Protein AF-A0A2P5EC95-F1 (afdb_monomer_lite)

Sequence (152 aa):
MTIKKKNDGSKNENPFPHVPFLPLRSSKPLILGNWLVPCGAVLVSGYELRLAPLFDLVLTPPGENCQEDLVLGAQEGFFVNVDSEFDLENIVAAARIAGRKVNVLHRINPDVDPQAHPEVLKLVGAHCHLGSTIAKVDIFRDAAVLMGNYIC

Organism: Trema orientale (NCBI:txid63057)

InterPro domains:
  IPR029066 PLP-binding barrel [G3DSA:3.20.20.10] (30-121)
  IPR029066 PLP-binding barrel [SSF51419] (67-149)

Secondary structure (DSSP, 8-state):
----PPPP------S-SS--EEEHHHH-GGGS-GGG-S-EEE--SHHHHTTGGG-S-EEE-TTSS-HHHHHHHHHHT-EEEE-SHHHHHHHHHHHHHHTS-EEEEEE--TT--GGG-TTTEEEEEEE----SS---THHHHHHHHHHHHHH-

Structure (mmCIF, N/CA/C/O backbone):
data_AF-A0A2P5EC95-F1
#
_entry.id   AF-A0A2P5EC95-F1
#
loop_
_atom_site.group_PDB
_atom_site.id
_atom_site.type_symbol
_atom_site.label_atom_id
_atom_site.label_alt_id
_atom_site.label_comp_id
_atom_site.label_asym_id
_atom_site.label_entity_id
_atom_site.label_seq_id
_atom_site.pdbx_PDB_ins_code
_atom_site.Cartn_x
_atom_site.Cartn_y
_atom_site.Cartn_z
_atom_site.occupancy
_atom_site.B_iso_or_equiv
_atom_site.auth_seq_id
_atom_site.auth_comp_id
_atom_site.auth_asym_id
_atom_site.auth_atom_id
_atom_site.pdbx_PDB_model_num
ATOM 1 N N . MET A 1 1 ? -32.423 10.311 4.820 1.00 36.78 1 MET A N 1
ATOM 2 C CA . MET A 1 1 ? -31.720 9.187 5.469 1.00 36.78 1 MET A CA 1
ATOM 3 C C . MET A 1 1 ? -32.021 7.943 4.648 1.00 36.78 1 MET A C 1
ATOM 5 O O . MET A 1 1 ? -33.096 7.385 4.795 1.00 36.78 1 MET A O 1
ATOM 9 N N . THR A 1 2 ? -31.142 7.572 3.716 1.00 28.03 2 THR A N 1
ATOM 10 C CA . THR A 1 2 ? -31.335 6.362 2.900 1.00 28.03 2 THR A CA 1
ATOM 11 C C . THR A 1 2 ? -29.989 5.677 2.739 1.00 28.03 2 THR A C 1
ATOM 13 O O . THR A 1 2 ? -29.164 6.072 1.922 1.00 28.03 2 THR A O 1
ATOM 16 N N . ILE A 1 3 ? -29.759 4.675 3.583 1.00 38.19 3 ILE A N 1
ATOM 17 C CA . ILE A 1 3 ? -28.593 3.799 3.530 1.00 38.19 3 ILE A CA 1
ATOM 18 C C . ILE A 1 3 ? -28.851 2.794 2.403 1.00 38.19 3 ILE A C 1
ATOM 20 O O . ILE A 1 3 ? -29.753 1.962 2.505 1.00 38.19 3 ILE A O 1
ATOM 24 N N . LYS A 1 4 ? -28.086 2.877 1.309 1.00 34.09 4 LYS A N 1
ATOM 25 C CA . LYS A 1 4 ? -28.057 1.821 0.287 1.00 34.09 4 LYS A CA 1
ATOM 26 C C . LYS A 1 4 ? -27.379 0.588 0.893 1.00 34.09 4 LYS A C 1
ATOM 28 O O . LYS A 1 4 ? -26.183 0.617 1.173 1.00 34.09 4 LYS A O 1
ATOM 33 N N . LYS A 1 5 ? -28.143 -0.491 1.086 1.00 37.19 5 LYS A N 1
ATOM 34 C CA . LYS A 1 5 ? -27.604 -1.836 1.338 1.00 37.19 5 LYS A CA 1
ATOM 35 C C . LYS A 1 5 ? -26.729 -2.246 0.146 1.00 37.19 5 LYS A C 1
ATOM 37 O O . LYS A 1 5 ? -27.199 -2.202 -0.989 1.00 37.19 5 LYS A O 1
ATOM 42 N N . LYS A 1 6 ? -25.473 -2.631 0.393 1.00 36.72 6 LYS A N 1
ATOM 43 C CA . LYS A 1 6 ? -24.647 -3.340 -0.596 1.00 36.72 6 LYS A CA 1
ATOM 44 C C . LYS A 1 6 ? -25.042 -4.819 -0.566 1.00 36.72 6 LYS A C 1
ATOM 46 O O . LYS A 1 6 ? -25.027 -5.424 0.502 1.00 36.72 6 LYS A O 1
ATOM 51 N N . ASN A 1 7 ? -25.443 -5.326 -1.731 1.00 32.50 7 ASN A N 1
ATOM 52 C CA . ASN A 1 7 ? -25.827 -6.714 -1.971 1.00 32.50 7 ASN A CA 1
ATOM 53 C C . ASN A 1 7 ? -24.687 -7.693 -1.674 1.00 32.50 7 ASN A C 1
ATOM 55 O O . ASN A 1 7 ? -23.513 -7.415 -1.923 1.00 32.50 7 ASN A O 1
ATOM 59 N N . ASP A 1 8 ? -25.108 -8.857 -1.200 1.00 39.03 8 ASP A N 1
ATOM 60 C CA . ASP A 1 8 ? -24.425 -10.136 -1.212 1.00 39.03 8 ASP A CA 1
ATOM 61 C C . ASP A 1 8 ? -24.261 -10.641 -2.655 1.00 39.03 8 ASP A C 1
ATOM 63 O O . ASP A 1 8 ? -25.211 -10.848 -3.403 1.00 39.03 8 ASP A O 1
ATOM 67 N N . GLY A 1 9 ? -23.019 -10.816 -3.087 1.00 32.88 9 GLY A N 1
ATOM 68 C CA . GLY A 1 9 ? -22.733 -11.280 -4.437 1.00 32.88 9 GLY A CA 1
ATOM 69 C C . GLY A 1 9 ? -21.268 -11.620 -4.576 1.00 32.88 9 GLY A C 1
ATOM 70 O O . GLY A 1 9 ? -20.448 -10.758 -4.876 1.00 32.88 9 GLY A O 1
ATOM 71 N N . SER A 1 10 ? -20.939 -12.886 -4.336 1.00 44.47 10 SER A N 1
ATOM 72 C CA . SER A 1 10 ? -19.638 -13.459 -4.645 1.00 44.47 10 SER A CA 1
ATOM 73 C C . SER A 1 10 ? -19.405 -13.420 -6.156 1.00 44.47 10 SER A C 1
ATOM 75 O O . SER A 1 10 ? -19.812 -14.318 -6.894 1.00 44.47 10 SER A O 1
ATOM 77 N N . LYS A 1 11 ? -18.710 -12.389 -6.617 1.00 37.22 11 LYS A N 1
ATOM 78 C CA . LYS A 1 11 ? -17.826 -12.491 -7.769 1.00 37.22 11 LYS A CA 1
ATOM 79 C C . LYS A 1 11 ? -16.517 -11.837 -7.366 1.00 37.22 11 LYS A C 1
ATOM 81 O O . LYS A 1 11 ? -16.506 -10.701 -6.902 1.00 37.22 11 LYS A O 1
ATOM 86 N N . ASN A 1 12 ? -15.429 -12.586 -7.498 1.00 39.59 12 ASN A N 1
ATOM 87 C CA . ASN A 1 12 ? -14.062 -12.107 -7.324 1.00 39.59 12 ASN A CA 1
ATOM 88 C C . ASN A 1 12 ? -13.709 -11.203 -8.527 1.00 39.59 12 ASN A C 1
ATOM 90 O O . ASN A 1 12 ? -12.833 -11.511 -9.327 1.00 39.59 12 ASN A O 1
ATOM 94 N N . GLU A 1 13 ? -14.488 -10.142 -8.741 1.00 42.59 13 GLU A N 1
ATOM 95 C CA . GLU A 1 13 ? -14.196 -9.120 -9.740 1.00 42.59 13 GLU A CA 1
ATOM 96 C C . GLU A 1 13 ? -13.103 -8.245 -9.135 1.00 42.59 13 GLU A C 1
ATOM 98 O O . GLU A 1 13 ? -13.299 -7.685 -8.056 1.00 42.59 13 GLU A O 1
ATOM 103 N N . ASN A 1 14 ? -11.937 -8.174 -9.789 1.00 45.53 14 ASN A N 1
ATOM 104 C CA . ASN A 1 14 ? -10.902 -7.205 -9.438 1.00 45.53 14 ASN A CA 1
ATOM 105 C C . ASN A 1 14 ? -11.579 -5.823 -9.381 1.00 45.53 14 ASN A C 1
ATOM 107 O O . ASN A 1 14 ? -12.031 -5.357 -10.427 1.00 45.53 14 ASN A O 1
ATOM 111 N N . PRO A 1 15 ? -11.687 -5.173 -8.207 1.00 50.41 15 PRO A N 1
ATOM 112 C CA . PRO A 1 15 ? -12.437 -3.928 -8.092 1.00 50.41 15 PRO A CA 1
ATOM 113 C C . PRO A 1 15 ? -11.738 -2.744 -8.779 1.00 50.41 15 PRO A C 1
ATOM 115 O O . PRO A 1 15 ? -12.311 -1.658 -8.831 1.00 50.41 15 PRO A O 1
ATOM 118 N N . PHE A 1 16 ? -10.523 -2.942 -9.312 1.00 57.69 16 PHE A N 1
ATOM 119 C CA . PHE A 1 16 ? -9.653 -1.881 -9.821 1.00 57.69 16 PHE A CA 1
ATOM 120 C C . PHE A 1 16 ? -8.986 -2.200 -11.174 1.00 57.69 16 PHE A C 1
ATOM 122 O O . PHE A 1 16 ? -7.760 -2.095 -11.290 1.00 57.69 16 PHE A O 1
ATOM 129 N N . PRO A 1 17 ? -9.714 -2.579 -12.240 1.00 51.31 17 PRO A N 1
ATOM 130 C CA . PRO A 1 17 ? -9.081 -2.729 -13.535 1.00 51.31 17 PRO A CA 1
ATOM 131 C C . PRO A 1 17 ? -8.862 -1.316 -14.102 1.00 51.31 17 PRO A C 1
ATOM 133 O O . PRO A 1 17 ? -9.799 -0.661 -14.547 1.00 51.31 17 PRO A O 1
ATOM 136 N N . HIS A 1 18 ? -7.607 -0.855 -14.088 1.00 67.44 18 HIS A N 1
ATOM 137 C CA . HIS A 1 18 ? -7.104 0.305 -14.849 1.00 67.44 18 HIS A CA 1
ATOM 138 C C . HIS A 1 18 ? -7.246 1.710 -14.234 1.00 67.44 18 HIS A C 1
ATOM 140 O O . HIS A 1 18 ? -7.239 2.689 -14.978 1.00 67.44 18 HIS A O 1
ATOM 146 N N . VAL A 1 19 ? -7.294 1.852 -12.906 1.00 71.12 19 VAL A N 1
ATOM 147 C CA . VAL A 1 19 ? -7.210 3.185 -12.276 1.00 71.12 19 VAL A CA 1
ATOM 148 C C . VAL A 1 19 ? -5.752 3.680 -12.303 1.00 71.12 19 VAL A C 1
ATOM 150 O O . VAL A 1 19 ? -4.901 3.058 -11.661 1.00 71.12 19 VAL A O 1
ATOM 153 N N . PRO A 1 20 ? -5.416 4.770 -13.021 1.00 76.12 20 PRO A N 1
ATOM 154 C CA . PRO A 1 20 ? -4.088 5.363 -12.928 1.00 76.12 20 PRO A CA 1
ATOM 155 C C . PRO A 1 20 ? -3.910 5.999 -11.548 1.00 76.12 20 PRO A C 1
ATOM 157 O O . PRO A 1 20 ? -4.828 6.631 -11.028 1.00 76.12 20 PRO A O 1
ATOM 160 N N . PHE A 1 21 ? -2.723 5.858 -10.964 1.00 76.81 21 PHE A N 1
ATOM 161 C CA . PHE A 1 21 ? -2.381 6.485 -9.691 1.00 76.81 21 PHE A CA 1
ATOM 162 C C . PHE A 1 21 ? -1.410 7.638 -9.893 1.00 76.81 21 PHE A C 1
ATOM 164 O O . PHE A 1 21 ? -0.364 7.472 -10.522 1.00 76.81 21 PHE A O 1
ATOM 171 N N . LEU A 1 22 ? -1.733 8.795 -9.321 1.00 78.56 22 LEU A N 1
ATOM 172 C CA . LEU A 1 22 ? -0.867 9.964 -9.340 1.00 78.56 22 LEU A CA 1
ATOM 173 C C . LEU A 1 22 ? 0.096 9.948 -8.134 1.00 78.56 22 LEU A C 1
ATOM 175 O O . LEU A 1 22 ? -0.369 9.964 -6.992 1.00 78.56 22 LEU A O 1
ATOM 179 N N . PRO A 1 23 ? 1.426 9.947 -8.340 1.00 80.38 23 PRO A N 1
ATOM 180 C CA . PRO A 1 23 ? 2.392 10.050 -7.248 1.00 80.38 23 PRO A CA 1
ATOM 181 C C . PRO A 1 23 ? 2.551 11.509 -6.791 1.00 80.38 23 PRO A C 1
ATOM 183 O O . PRO A 1 23 ? 3.266 12.296 -7.417 1.00 80.38 23 PRO A O 1
ATOM 186 N N . LEU A 1 24 ? 1.915 11.893 -5.677 1.00 76.62 24 LEU A N 1
ATOM 187 C CA . LEU A 1 24 ? 1.787 13.313 -5.310 1.00 76.62 24 LEU A CA 1
ATOM 188 C C . LEU A 1 24 ? 3.123 14.004 -5.016 1.00 76.62 24 LEU A C 1
ATOM 190 O O . LEU A 1 24 ? 3.293 15.170 -5.395 1.00 76.62 24 LEU A O 1
ATOM 194 N N . ARG A 1 25 ? 4.102 13.261 -4.486 1.00 77.19 25 ARG A N 1
ATOM 195 C CA . ARG A 1 25 ? 5.480 13.733 -4.272 1.00 77.19 25 ARG A CA 1
ATOM 196 C C . ARG A 1 25 ? 6.116 14.314 -5.539 1.00 77.19 25 ARG A C 1
ATOM 198 O O . ARG A 1 25 ? 6.859 15.291 -5.468 1.00 77.19 25 ARG A O 1
ATOM 205 N N . SER A 1 26 ? 5.829 13.728 -6.701 1.00 72.31 26 SER A N 1
ATOM 206 C CA . SER A 1 26 ? 6.364 14.175 -7.994 1.00 72.31 26 SER A CA 1
ATOM 207 C C . SER A 1 26 ? 5.435 15.154 -8.713 1.00 72.31 26 SER A C 1
ATOM 209 O O . SER A 1 26 ? 5.900 15.926 -9.549 1.00 72.31 26 SER A O 1
ATOM 211 N N . SER A 1 27 ? 4.139 15.137 -8.399 1.00 66.19 27 SER A N 1
ATOM 212 C CA . SER A 1 27 ? 3.110 15.819 -9.190 1.00 66.19 27 SER A CA 1
ATOM 213 C C . SER A 1 27 ? 2.664 17.182 -8.650 1.00 66.19 27 SER A C 1
ATOM 215 O O . SER A 1 27 ? 2.009 17.903 -9.392 1.00 66.19 27 SER A O 1
ATOM 217 N N . LYS A 1 28 ? 3.009 17.570 -7.408 1.00 67.81 28 LYS A N 1
ATOM 218 C CA . 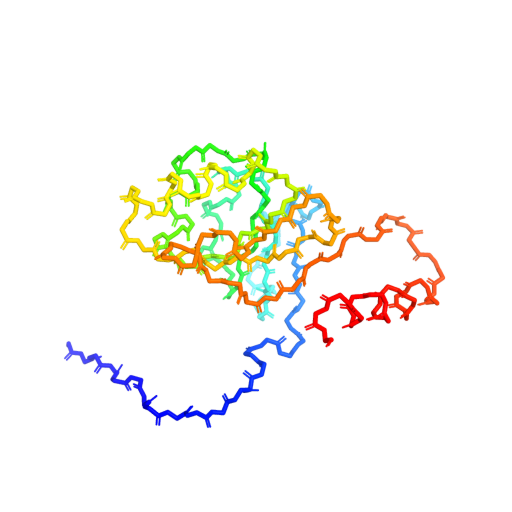LYS A 1 28 ? 2.587 18.848 -6.771 1.00 67.81 28 LYS A CA 1
ATOM 219 C C . LYS A 1 28 ? 1.107 19.196 -7.066 1.00 67.81 28 LYS A C 1
ATOM 221 O O . LYS A 1 28 ? 0.805 20.187 -7.735 1.00 67.81 28 LYS A O 1
ATOM 226 N N . PRO A 1 29 ? 0.171 18.386 -6.553 1.00 61.72 29 PRO A N 1
ATOM 227 C CA . PRO A 1 29 ? -1.232 18.331 -6.981 1.00 61.72 29 PRO A CA 1
ATOM 228 C C . PRO A 1 29 ? -2.037 19.619 -6.793 1.00 61.72 29 PRO A C 1
ATOM 230 O O . PRO A 1 29 ? -3.029 19.796 -7.483 1.00 61.72 29 PRO A O 1
ATOM 233 N N . LEU A 1 30 ? -1.622 20.547 -5.922 1.00 58.97 30 LEU A N 1
ATOM 234 C CA . LEU A 1 30 ? -2.362 21.796 -5.672 1.00 58.97 30 LEU A CA 1
ATOM 235 C C . LEU A 1 30 ? -2.502 22.696 -6.916 1.00 58.97 30 LEU A C 1
ATOM 237 O O . LEU A 1 30 ? -3.341 23.592 -6.926 1.00 58.97 30 LEU A O 1
ATOM 241 N N . ILE A 1 31 ? -1.685 22.473 -7.951 1.00 60.75 31 ILE A N 1
ATOM 242 C CA . ILE A 1 31 ? -1.755 23.190 -9.237 1.00 60.75 31 ILE A CA 1
ATOM 243 C C . ILE A 1 31 ? -2.621 22.436 -10.263 1.00 60.75 31 ILE A C 1
ATOM 245 O O . ILE A 1 31 ? -3.122 23.031 -11.218 1.00 60.75 31 ILE A O 1
ATOM 249 N N . LEU A 1 32 ? -2.839 21.136 -10.068 1.00 56.75 32 LEU A N 1
ATOM 250 C CA . LEU A 1 32 ? -3.686 20.317 -10.924 1.00 56.75 32 LEU A CA 1
ATOM 251 C C . LEU A 1 32 ? -5.128 20.417 -10.408 1.00 56.75 32 LEU A C 1
ATOM 253 O O . LEU A 1 32 ? -5.499 19.755 -9.448 1.00 56.75 32 LEU A O 1
ATOM 257 N N . GLY A 1 33 ? -5.934 21.294 -11.017 1.00 55.19 33 GLY A N 1
ATOM 258 C CA . GLY A 1 33 ? -7.359 21.445 -10.685 1.00 55.19 33 GLY A CA 1
ATOM 259 C C . GLY A 1 33 ? -8.194 20.171 -10.921 1.00 55.19 33 GLY A C 1
ATOM 260 O O . GLY A 1 33 ? -7.656 19.096 -11.161 1.00 55.19 33 GLY A O 1
ATOM 261 N N . ASN A 1 34 ? -9.528 20.307 -10.934 1.00 55.44 34 ASN A N 1
ATOM 262 C CA . ASN A 1 34 ? -10.562 19.253 -11.088 1.00 55.44 34 ASN A CA 1
ATOM 263 C C . ASN A 1 34 ? -10.438 18.286 -12.302 1.00 55.44 34 ASN A C 1
ATOM 265 O O . ASN A 1 34 ? -11.341 17.492 -12.548 1.00 55.44 34 ASN A O 1
ATOM 269 N N . TRP A 1 35 ? -9.358 18.357 -13.076 1.00 55.47 35 TRP A N 1
ATOM 270 C CA . TRP A 1 35 ? -9.087 17.609 -14.305 1.00 55.47 35 TRP A CA 1
ATOM 271 C C . TRP A 1 35 ? -8.583 16.177 -14.084 1.00 55.47 35 TRP A C 1
ATOM 273 O O . TRP A 1 35 ? -8.459 15.431 -15.050 1.00 55.47 35 TRP A O 1
ATOM 283 N N . LEU A 1 36 ? -8.266 15.793 -12.845 1.00 57.97 36 LEU A N 1
ATOM 284 C CA . LEU A 1 36 ? -7.672 14.489 -12.525 1.00 57.97 36 LEU A CA 1
ATOM 285 C C . LEU A 1 36 ? -8.688 13.380 -12.201 1.00 57.97 36 LEU A C 1
ATOM 287 O O . LEU A 1 36 ? -8.284 12.250 -11.957 1.00 57.97 36 LEU A O 1
ATOM 291 N N . VAL A 1 37 ? -9.994 13.651 -12.217 1.00 59.03 37 VAL A N 1
ATOM 292 C CA . VAL A 1 37 ? -11.009 12.629 -11.903 1.00 59.03 37 VAL A CA 1
ATOM 293 C C . VAL A 1 37 ? -11.367 11.848 -13.182 1.00 59.03 37 VAL A C 1
ATOM 295 O O . VAL A 1 37 ? -11.747 12.495 -14.164 1.00 59.03 37 VAL A O 1
ATOM 298 N N . PRO A 1 38 ? -11.260 10.496 -13.218 1.00 63.78 38 PRO A N 1
ATOM 299 C CA . PRO A 1 38 ? -11.086 9.559 -12.098 1.00 63.78 38 PRO A CA 1
ATOM 300 C C . PRO A 1 38 ? -9.673 8.935 -12.037 1.00 63.78 38 PRO A C 1
ATOM 302 O O . PRO A 1 38 ? -9.330 8.062 -12.839 1.00 63.78 38 PRO A O 1
ATOM 305 N N . CYS A 1 39 ? -8.851 9.347 -11.067 1.00 71.69 39 CYS A N 1
ATOM 306 C CA . CYS A 1 39 ? -7.557 8.727 -10.769 1.00 71.69 39 CYS A CA 1
ATOM 307 C C . CYS A 1 39 ? -7.411 8.435 -9.269 1.00 71.69 39 CYS A C 1
ATOM 309 O O . CYS A 1 39 ? -8.009 9.097 -8.418 1.00 71.69 39 CYS A O 1
ATOM 311 N N . GLY A 1 40 ? -6.590 7.440 -8.940 1.00 79.12 40 GLY A N 1
ATOM 312 C CA . GLY A 1 40 ? -6.106 7.232 -7.581 1.00 79.12 40 GLY A CA 1
ATOM 313 C C . GLY A 1 40 ? -4.910 8.136 -7.275 1.00 79.12 40 GLY A C 1
ATOM 314 O O . GLY A 1 40 ? -4.356 8.783 -8.167 1.00 79.12 40 GLY A O 1
ATOM 315 N N . ALA A 1 41 ? -4.461 8.145 -6.025 1.00 81.81 41 ALA A N 1
ATOM 316 C CA . ALA A 1 41 ? -3.234 8.808 -5.604 1.00 81.81 41 ALA A CA 1
ATOM 317 C C . ALA A 1 41 ? -2.373 7.911 -4.716 1.00 81.81 41 ALA A C 1
ATOM 319 O O . ALA A 1 41 ? -2.873 7.100 -3.936 1.00 81.81 41 ALA A O 1
ATOM 320 N N . VAL A 1 42 ? -1.060 8.094 -4.832 1.00 82.12 42 VAL A N 1
ATOM 321 C CA . VAL A 1 42 ? -0.093 7.593 -3.854 1.00 82.12 42 VAL A CA 1
ATOM 322 C C . VAL A 1 42 ? 0.323 8.773 -2.985 1.00 82.12 42 VAL A C 1
ATOM 324 O O . VAL A 1 42 ? 0.890 9.741 -3.499 1.00 82.12 42 VAL A O 1
ATOM 32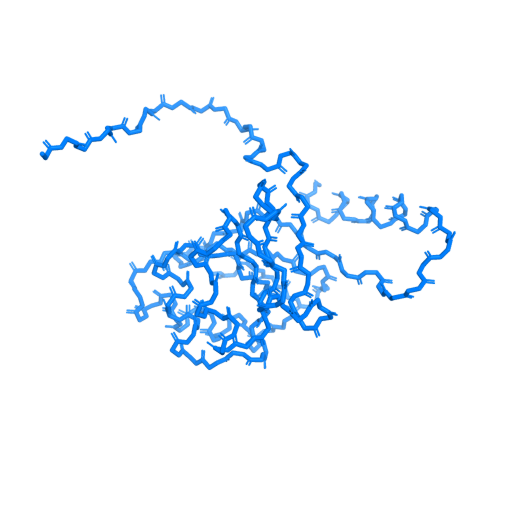7 N N . LEU A 1 43 ? 0.006 8.686 -1.694 1.00 80.62 43 LEU A N 1
ATOM 328 C CA . LEU A 1 43 ? 0.273 9.706 -0.681 1.00 80.62 43 LEU A CA 1
ATOM 329 C C . LEU A 1 43 ? 1.435 9.230 0.179 1.00 80.62 43 LEU A C 1
ATOM 331 O O . LEU A 1 43 ? 1.394 8.109 0.667 1.00 80.62 43 LEU A O 1
ATOM 335 N N . VAL A 1 44 ? 2.455 10.058 0.372 1.00 73.81 44 VAL A N 1
ATOM 336 C CA . VAL A 1 44 ? 3.672 9.691 1.113 1.00 73.81 44 VAL A CA 1
ATOM 337 C C . VAL A 1 44 ? 3.827 10.433 2.439 1.00 73.81 44 VAL A C 1
ATOM 339 O O . VAL A 1 44 ? 4.765 10.166 3.169 1.00 73.81 44 VAL A O 1
ATOM 342 N N . SER A 1 45 ? 2.936 11.370 2.771 1.00 73.25 45 SER A N 1
ATOM 343 C CA . SER A 1 45 ? 3.007 12.107 4.040 1.00 73.25 45 SER A CA 1
ATOM 344 C C . SER A 1 45 ? 1.629 12.483 4.579 1.00 73.25 45 SER A C 1
ATOM 346 O O . SER A 1 45 ? 0.674 12.639 3.812 1.00 73.25 45 SER A O 1
ATOM 348 N N . GLY A 1 46 ? 1.552 12.765 5.883 1.00 71.19 46 GLY A N 1
ATOM 349 C CA . GLY A 1 46 ? 0.352 13.290 6.546 1.00 71.19 46 GLY A CA 1
ATOM 350 C C . GLY A 1 46 ? -0.223 14.569 5.926 1.00 71.19 46 GLY A C 1
ATOM 351 O O . GLY A 1 46 ? -1.431 14.806 5.964 1.00 71.19 46 GLY A O 1
ATOM 352 N N . TYR A 1 47 ? 0.608 15.403 5.290 1.00 74.44 47 TYR A N 1
ATOM 353 C CA . TYR A 1 47 ? 0.109 16.558 4.537 1.00 74.44 47 TYR A CA 1
ATOM 354 C C . TYR A 1 47 ? -0.657 16.127 3.278 1.00 74.44 47 TYR A C 1
ATOM 356 O O . TYR A 1 47 ? -1.735 16.652 3.000 1.00 74.44 47 TYR A O 1
ATOM 364 N N . GLU A 1 48 ? -0.127 15.151 2.539 1.00 79.25 48 GLU A N 1
ATOM 365 C CA . GLU A 1 48 ? -0.756 14.611 1.332 1.00 79.25 48 GLU A CA 1
ATOM 366 C C . GLU A 1 48 ? -2.027 13.816 1.653 1.00 79.25 48 GLU A C 1
ATOM 368 O O . GLU A 1 48 ? -2.985 13.886 0.888 1.00 79.25 48 GLU A O 1
ATOM 373 N N . LEU A 1 49 ? -2.097 13.158 2.817 1.00 77.06 49 LEU A N 1
ATOM 374 C CA . LEU A 1 49 ? -3.307 12.494 3.329 1.00 77.06 49 LEU A CA 1
ATOM 375 C C . LEU A 1 49 ? -4.524 13.421 3.406 1.00 77.06 49 LEU A C 1
ATOM 377 O O . LEU A 1 49 ? -5.647 12.986 3.164 1.00 77.06 49 LEU A O 1
ATOM 381 N N . ARG A 1 50 ? -4.326 14.723 3.635 1.00 76.25 50 ARG A N 1
ATOM 382 C CA . ARG A 1 50 ? -5.420 15.712 3.617 1.00 76.25 50 ARG A CA 1
ATOM 383 C C . ARG A 1 50 ? -6.031 15.911 2.230 1.00 76.25 50 ARG A C 1
ATOM 385 O O . ARG A 1 50 ? -7.135 16.438 2.130 1.00 76.25 50 ARG A O 1
ATOM 392 N N . LEU A 1 51 ? -5.329 15.498 1.175 1.00 78.06 51 LEU A N 1
ATOM 393 C CA . LEU A 1 51 ? -5.805 15.519 -0.207 1.00 78.06 51 LEU A CA 1
ATOM 394 C C . LEU A 1 51 ? -6.548 14.234 -0.589 1.00 78.06 51 LEU A C 1
ATOM 396 O O . LEU A 1 51 ? -7.145 14.201 -1.660 1.00 78.06 51 LEU A O 1
ATOM 400 N N . ALA A 1 52 ? -6.563 13.206 0.271 1.00 78.38 52 ALA A N 1
ATOM 401 C CA . ALA A 1 52 ? -7.274 11.949 0.033 1.00 78.38 52 ALA A CA 1
ATOM 402 C C . ALA A 1 52 ? -8.734 12.124 -0.437 1.00 78.38 52 ALA A C 1
ATOM 404 O O . ALA A 1 52 ? -9.122 11.408 -1.357 1.00 78.38 52 ALA A O 1
ATOM 405 N N . PRO A 1 53 ? -9.531 13.093 0.075 1.00 79.31 53 PRO A N 1
ATOM 406 C CA . PRO A 1 53 ? -10.905 13.301 -0.393 1.00 79.31 53 PRO A CA 1
ATOM 407 C C . PRO A 1 53 ? -11.041 13.702 -1.871 1.00 79.31 53 PRO A C 1
ATOM 409 O O . PRO A 1 53 ? -12.157 13.743 -2.382 1.00 79.31 53 PRO A O 1
ATOM 412 N N . LEU A 1 54 ? -9.940 14.044 -2.548 1.00 75.06 54 LEU A N 1
ATOM 413 C CA . LEU A 1 54 ? -9.920 14.401 -3.968 1.00 75.06 54 LEU A CA 1
ATOM 414 C C . LEU A 1 54 ? -9.749 13.189 -4.898 1.00 75.06 54 LEU A C 1
ATOM 416 O O . LEU A 1 54 ? -9.837 13.359 -6.112 1.00 75.06 54 LEU A O 1
ATOM 420 N N . PHE A 1 55 ? -9.485 11.995 -4.355 1.00 76.31 55 PHE A N 1
ATOM 421 C CA . PHE A 1 55 ? -9.147 10.799 -5.128 1.00 76.31 55 PHE A CA 1
ATOM 422 C C . PHE A 1 55 ? -10.089 9.637 -4.821 1.00 76.31 55 PHE A C 1
ATOM 424 O O . PHE A 1 55 ? -10.536 9.457 -3.690 1.00 76.31 55 PHE A O 1
ATOM 431 N N . ASP A 1 56 ? -10.333 8.801 -5.830 1.00 71.44 56 ASP A N 1
ATOM 432 C CA . ASP A 1 56 ? -11.197 7.621 -5.692 1.00 71.44 56 ASP A CA 1
ATOM 433 C C . ASP A 1 56 ? -10.500 6.466 -4.952 1.00 71.44 56 ASP A C 1
ATOM 435 O O . ASP A 1 56 ? -11.153 5.582 -4.394 1.00 71.44 56 ASP A O 1
ATOM 439 N N . LEU A 1 57 ? -9.162 6.450 -4.968 1.00 74.75 57 LEU A N 1
ATOM 440 C CA . LEU A 1 57 ? -8.344 5.377 -4.415 1.00 74.75 57 LEU A CA 1
ATOM 441 C C . LEU A 1 57 ? -7.021 5.919 -3.878 1.00 74.75 57 LEU A C 1
ATOM 443 O O . LEU A 1 57 ? -6.320 6.647 -4.576 1.00 74.75 57 LEU A O 1
ATOM 447 N N . VAL A 1 58 ? -6.665 5.543 -2.652 1.00 80.75 58 VAL A N 1
ATOM 448 C CA . VAL A 1 58 ? -5.487 6.065 -1.951 1.00 80.75 58 VAL A CA 1
ATOM 449 C C . VAL A 1 58 ? -4.578 4.923 -1.517 1.00 80.75 58 VAL A C 1
ATOM 451 O O . VAL A 1 58 ? -5.018 4.024 -0.795 1.00 80.75 58 VAL A O 1
ATOM 454 N N . LEU A 1 59 ? -3.315 4.988 -1.951 1.00 81.69 59 LEU A N 1
ATOM 455 C CA . LEU A 1 59 ? -2.225 4.150 -1.451 1.00 81.69 59 LEU A CA 1
ATOM 456 C C . LEU A 1 59 ? -1.313 4.967 -0.535 1.00 81.69 59 LEU A C 1
ATOM 458 O O . LEU A 1 59 ? -0.985 6.110 -0.855 1.00 81.69 59 LEU A O 1
ATOM 462 N N . THR A 1 60 ? -0.845 4.360 0.551 1.00 80.38 60 THR A N 1
ATOM 463 C CA . THR A 1 60 ? 0.085 4.981 1.505 1.00 80.38 60 THR A CA 1
ATOM 464 C C . THR A 1 60 ? 1.250 4.031 1.841 1.00 80.38 60 THR A C 1
ATOM 466 O O . THR A 1 60 ? 1.012 2.844 2.085 1.00 80.38 60 THR A O 1
ATOM 469 N N . PRO A 1 61 ? 2.519 4.493 1.817 1.00 74.62 61 PRO A N 1
ATOM 470 C CA . PRO A 1 61 ? 3.662 3.737 2.303 1.00 74.62 61 PRO A CA 1
ATOM 471 C C . PRO A 1 61 ? 3.845 3.933 3.826 1.00 74.62 61 PRO A C 1
ATOM 473 O O . PRO A 1 61 ? 3.882 5.064 4.306 1.00 74.62 61 PRO A O 1
ATOM 476 N N . PRO A 1 62 ? 4.010 2.860 4.605 1.00 67.62 62 PRO A N 1
ATOM 477 C CA . PRO A 1 62 ? 4.024 2.913 6.074 1.00 67.62 62 PRO A CA 1
ATOM 478 C C . PRO A 1 62 ? 5.266 3.552 6.726 1.00 67.62 62 PRO A C 1
ATOM 480 O O . PRO A 1 62 ? 5.171 3.981 7.868 1.00 67.62 62 PRO A O 1
ATOM 483 N N . GLY A 1 63 ? 6.390 3.722 6.025 1.00 69.38 63 GLY A N 1
ATOM 484 C CA . GLY A 1 63 ? 7.622 4.269 6.621 1.00 69.38 63 GLY A CA 1
ATOM 485 C C . GLY A 1 63 ? 7.720 5.802 6.718 1.00 69.38 63 GLY A C 1
ATOM 486 O O . GLY A 1 63 ? 8.595 6.312 7.415 1.00 69.38 63 GLY A O 1
ATOM 487 N N . GLU A 1 64 ? 6.859 6.550 6.020 1.00 69.69 64 GLU A N 1
ATOM 488 C CA . GLU A 1 64 ? 6.880 8.029 6.013 1.00 69.69 64 GLU A CA 1
ATOM 489 C C . GLU A 1 64 ? 5.699 8.654 6.792 1.00 69.69 64 GLU A C 1
ATOM 491 O O . GLU A 1 64 ? 5.617 9.876 6.928 1.00 69.69 64 GLU A O 1
ATOM 496 N N . ASN A 1 65 ? 4.798 7.828 7.333 1.00 76.50 65 ASN A N 1
ATOM 497 C CA . ASN A 1 65 ? 3.573 8.261 8.003 1.00 76.50 65 ASN A CA 1
ATOM 498 C C . ASN A 1 65 ? 3.656 8.057 9.518 1.00 76.50 65 ASN A C 1
ATOM 500 O O . ASN A 1 65 ? 4.239 7.084 9.994 1.00 76.50 65 ASN A O 1
ATOM 504 N N . CYS A 1 66 ? 3.052 8.965 10.287 1.00 84.62 66 CYS A N 1
ATOM 505 C CA . CYS A 1 66 ? 2.941 8.784 11.733 1.00 84.62 66 CYS A CA 1
ATOM 506 C C . CYS A 1 66 ? 1.808 7.807 12.093 1.00 84.62 66 CYS A C 1
ATOM 508 O O . CYS A 1 66 ? 0.998 7.408 11.252 1.00 84.62 66 CYS A O 1
ATOM 510 N N . GLN A 1 67 ? 1.726 7.420 13.368 1.00 88.69 67 GLN A N 1
ATOM 511 C CA . GLN A 1 67 ? 0.712 6.469 13.829 1.00 88.69 67 GLN A CA 1
ATOM 512 C C . GLN A 1 67 ? -0.713 6.986 13.585 1.00 88.69 67 GLN A C 1
ATOM 514 O O . GLN A 1 67 ? -1.603 6.223 13.218 1.00 88.69 67 GLN A O 1
ATOM 519 N N . GLU A 1 68 ? -0.929 8.288 13.754 1.00 87.94 68 GLU A N 1
ATOM 520 C CA . GLU A 1 68 ? -2.207 8.955 13.517 1.00 87.94 68 GLU A CA 1
ATOM 521 C C . GLU A 1 68 ? -2.641 8.862 12.049 1.00 87.94 68 GLU A C 1
ATOM 523 O O . GLU A 1 68 ? -3.813 8.611 11.768 1.00 87.94 68 GLU A O 1
ATOM 528 N N . ASP A 1 69 ? -1.695 9.004 11.120 1.00 86.69 69 ASP A N 1
ATOM 529 C CA . ASP A 1 69 ? -1.930 8.886 9.681 1.00 86.69 69 ASP A CA 1
ATOM 530 C C . ASP A 1 69 ? -2.341 7.454 9.299 1.00 86.69 69 ASP A C 1
ATOM 532 O O . ASP A 1 69 ? -3.288 7.254 8.533 1.00 86.69 69 ASP A O 1
ATOM 536 N N . LEU A 1 70 ? -1.682 6.444 9.879 1.00 88.38 70 LEU A N 1
ATOM 537 C CA . LEU A 1 70 ? -2.039 5.035 9.681 1.00 88.38 70 LEU A CA 1
ATOM 538 C C . LEU A 1 70 ? -3.414 4.701 10.274 1.00 88.38 70 LEU A C 1
ATOM 540 O O . LEU A 1 70 ? -4.190 3.966 9.660 1.00 88.38 70 LEU A O 1
ATOM 544 N N . VAL A 1 71 ? -3.747 5.258 11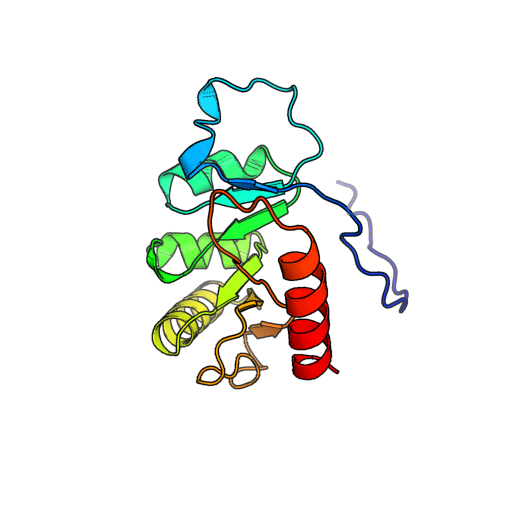.442 1.00 90.56 71 VAL A N 1
ATOM 545 C CA . VAL A 1 71 ? -5.070 5.097 12.067 1.00 90.56 71 VAL A CA 1
ATOM 546 C C . VAL A 1 71 ? -6.157 5.721 11.198 1.00 90.56 71 VAL A C 1
ATOM 548 O O . VAL A 1 71 ? -7.182 5.082 10.960 1.00 90.56 71 VAL A O 1
ATOM 551 N N . LEU A 1 72 ? -5.932 6.932 10.682 1.00 86.81 72 LEU A N 1
ATOM 552 C CA . LEU A 1 72 ? -6.852 7.579 9.749 1.00 86.81 72 LEU A CA 1
ATOM 553 C C . LEU A 1 72 ? -7.028 6.735 8.482 1.00 86.81 72 LEU A C 1
ATOM 555 O O . LEU A 1 72 ? -8.154 6.476 8.063 1.00 86.81 72 LEU A O 1
ATOM 559 N N . GLY A 1 73 ? -5.930 6.236 7.910 1.00 84.56 73 GLY A N 1
ATOM 560 C CA . GLY A 1 73 ? -5.984 5.352 6.749 1.00 84.56 73 GLY A CA 1
ATOM 561 C C . GLY A 1 73 ? -6.787 4.076 7.007 1.00 84.56 73 GLY A C 1
ATOM 562 O O . GLY A 1 73 ? -7.602 3.682 6.171 1.00 84.56 73 GLY A O 1
ATOM 563 N N . ALA A 1 74 ? -6.638 3.470 8.187 1.00 89.06 74 ALA A N 1
ATOM 564 C CA . ALA A 1 74 ? -7.430 2.318 8.614 1.00 89.06 74 ALA A CA 1
ATOM 565 C C . ALA A 1 74 ? -8.927 2.651 8.764 1.00 89.06 74 ALA A C 1
ATOM 567 O O . ALA A 1 74 ? -9.792 1.839 8.423 1.00 89.06 74 ALA A O 1
ATOM 568 N N . GLN A 1 75 ? -9.250 3.844 9.269 1.00 89.50 75 GLN A N 1
ATOM 569 C CA . GLN A 1 75 ? -10.625 4.316 9.434 1.00 89.50 75 GLN A CA 1
ATOM 570 C C . GLN A 1 75 ? -11.310 4.563 8.087 1.00 89.50 75 GLN A C 1
ATOM 572 O O . GLN A 1 75 ? -12.433 4.094 7.887 1.00 89.50 75 GLN A O 1
ATOM 577 N N . GLU A 1 76 ? -10.619 5.218 7.158 1.00 86.12 76 GLU A N 1
ATOM 578 C CA . GLU A 1 76 ? -11.131 5.557 5.825 1.00 86.12 76 GLU A CA 1
ATOM 579 C C . GLU A 1 76 ? -11.045 4.385 4.826 1.00 86.12 76 GLU A C 1
ATOM 581 O O . GLU A 1 76 ? -11.700 4.396 3.785 1.00 86.12 76 GLU A O 1
ATOM 586 N N . GLY A 1 77 ? -10.298 3.327 5.160 1.00 86.06 77 GLY A N 1
ATOM 587 C CA . GLY A 1 77 ? -10.180 2.116 4.344 1.00 86.06 77 GLY A CA 1
ATOM 588 C C . GLY A 1 77 ? -9.161 2.221 3.209 1.00 86.06 77 GLY A C 1
ATOM 589 O O . GLY A 1 77 ? -9.307 1.530 2.196 1.00 86.06 77 GLY A O 1
ATOM 590 N N . PHE A 1 78 ? -8.139 3.063 3.373 1.00 88.50 78 PHE A N 1
ATOM 591 C CA . PHE A 1 78 ? -7.034 3.194 2.424 1.00 88.50 78 PHE A CA 1
ATOM 592 C C . PHE A 1 78 ? -6.222 1.903 2.322 1.00 88.50 78 PHE A C 1
ATOM 594 O O . PHE A 1 78 ? -6.267 1.028 3.190 1.00 88.50 78 PHE A O 1
ATOM 601 N N . PHE A 1 79 ? -5.477 1.795 1.229 1.00 89.06 79 PHE A N 1
ATOM 602 C CA . PHE A 1 79 ? -4.593 0.673 0.966 1.00 89.06 79 PHE A CA 1
ATOM 603 C C . PHE A 1 79 ? -3.201 1.044 1.460 1.00 89.06 79 PHE A C 1
ATOM 605 O O . PHE A 1 79 ? -2.630 2.049 1.036 1.00 89.06 79 PHE A O 1
ATOM 612 N N . VAL A 1 80 ? -2.654 0.240 2.360 1.00 88.50 80 VAL A N 1
ATOM 613 C CA . VAL A 1 80 ? -1.334 0.485 2.943 1.00 88.50 80 VAL A CA 1
ATOM 614 C C . VAL A 1 80 ? -0.365 -0.546 2.387 1.00 88.50 80 VAL A C 1
ATOM 616 O O . VAL A 1 80 ? -0.652 -1.742 2.415 1.00 88.50 80 VAL A O 1
ATOM 619 N N . ASN A 1 81 ? 0.761 -0.097 1.839 1.00 87.50 81 ASN A N 1
ATOM 620 C CA . ASN A 1 81 ? 1.819 -1.024 1.437 1.00 87.50 81 ASN A CA 1
ATOM 621 C C . ASN A 1 81 ? 2.460 -1.644 2.684 1.00 87.50 81 ASN A C 1
ATOM 623 O O . ASN A 1 81 ? 2.416 -1.041 3.746 1.00 87.50 81 ASN A O 1
ATOM 627 N N . VAL A 1 82 ? 3.055 -2.826 2.575 1.00 87.00 82 VAL A N 1
ATOM 628 C CA . VAL A 1 82 ? 3.870 -3.420 3.642 1.00 87.00 82 VAL A CA 1
ATOM 629 C C . VAL A 1 82 ? 5.195 -3.835 3.026 1.00 87.00 82 VAL A C 1
ATOM 631 O O . VAL A 1 82 ? 5.204 -4.671 2.120 1.00 87.00 82 VAL A O 1
ATOM 634 N N . ASP A 1 83 ? 6.289 -3.245 3.511 1.00 83.44 83 ASP A N 1
ATOM 635 C CA . ASP A 1 83 ? 7.626 -3.435 2.941 1.00 83.44 83 ASP A CA 1
ATOM 636 C C . ASP A 1 83 ? 8.600 -4.078 3.949 1.00 83.44 83 ASP A C 1
ATOM 638 O O . ASP A 1 83 ? 9.579 -4.703 3.538 1.00 83.44 83 ASP A O 1
ATOM 642 N N . SER A 1 84 ? 8.336 -3.948 5.255 1.00 85.62 84 SER A N 1
ATOM 643 C CA . SER A 1 84 ? 9.158 -4.464 6.361 1.00 85.62 84 SER A CA 1
ATOM 644 C C . SER A 1 84 ? 8.310 -5.006 7.526 1.00 85.62 84 SER A C 1
ATOM 646 O O . SER A 1 84 ? 7.127 -4.687 7.647 1.00 85.62 84 SER A O 1
ATOM 648 N 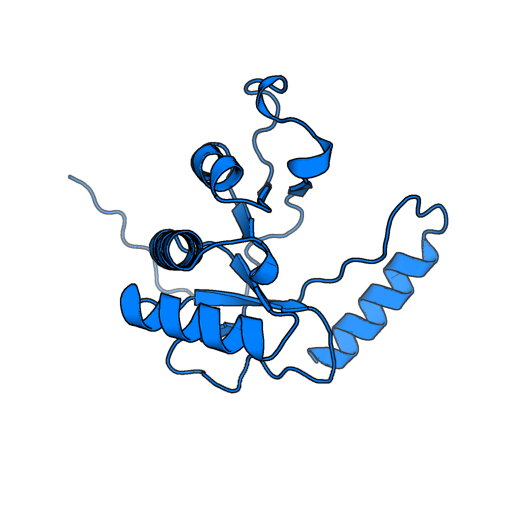N . GLU A 1 85 ? 8.912 -5.793 8.426 1.00 84.31 85 GLU A N 1
ATOM 649 C CA . GLU A 1 85 ? 8.261 -6.209 9.685 1.00 84.31 85 GLU A CA 1
ATOM 650 C C . GLU A 1 85 ? 7.902 -5.007 10.571 1.00 84.31 85 GLU A C 1
ATOM 652 O O . GLU A 1 85 ? 6.835 -4.970 11.176 1.00 84.31 85 GLU A O 1
ATOM 657 N N . PHE A 1 86 ? 8.751 -3.978 10.586 1.00 86.19 86 PHE A N 1
ATOM 658 C CA . PHE A 1 86 ? 8.488 -2.736 11.313 1.00 86.19 86 PHE A CA 1
ATOM 659 C C . PHE A 1 86 ? 7.210 -2.043 10.817 1.00 86.19 86 PHE A C 1
ATOM 661 O O . PHE A 1 86 ? 6.386 -1.579 11.608 1.00 86.19 86 PHE A O 1
ATOM 668 N N . ASP A 1 87 ? 7.008 -2.008 9.500 1.00 88.00 87 ASP A N 1
ATOM 669 C CA . ASP A 1 87 ? 5.778 -1.484 8.911 1.00 88.00 87 ASP A CA 1
ATOM 670 C C . ASP A 1 87 ? 4.557 -2.301 9.337 1.00 88.00 87 ASP A C 1
ATOM 672 O O . ASP A 1 87 ? 3.520 -1.739 9.695 1.00 88.00 87 ASP A O 1
ATOM 676 N N . LEU A 1 88 ? 4.692 -3.630 9.320 1.00 88.94 88 LEU A N 1
ATOM 677 C CA . LEU A 1 88 ? 3.640 -4.558 9.716 1.00 88.94 88 LEU A CA 1
ATOM 678 C C . LEU A 1 88 ? 3.199 -4.305 11.165 1.00 88.94 88 LEU A C 1
ATOM 680 O O . LEU A 1 88 ? 2.000 -4.194 11.427 1.00 88.94 88 LEU A O 1
ATOM 684 N N . GLU A 1 89 ? 4.149 -4.143 12.088 1.00 90.00 89 GLU A N 1
ATOM 685 C CA . GLU A 1 89 ? 3.879 -3.827 13.494 1.00 90.00 89 GLU A CA 1
ATOM 686 C C . GLU A 1 89 ? 3.113 -2.504 13.656 1.00 90.00 89 GLU A C 1
ATOM 688 O O . GLU A 1 89 ? 2.095 -2.457 14.357 1.00 90.00 89 GLU A O 1
ATOM 693 N N . ASN A 1 90 ? 3.545 -1.443 12.966 1.00 91.38 90 ASN A N 1
ATOM 694 C CA . ASN A 1 90 ? 2.892 -0.131 13.026 1.00 91.38 90 ASN A CA 1
ATOM 695 C C . ASN A 1 90 ? 1.460 -0.177 12.476 1.00 91.38 90 ASN A C 1
ATOM 697 O O . ASN A 1 90 ? 0.530 0.363 13.088 1.00 91.38 90 ASN A O 1
ATOM 701 N N . ILE A 1 91 ? 1.257 -0.876 11.356 1.00 91.69 91 ILE A N 1
ATOM 702 C CA . ILE A 1 91 ? -0.062 -1.059 10.742 1.00 91.69 91 ILE A CA 1
ATOM 703 C C . ILE A 1 91 ? -0.979 -1.870 11.660 1.00 91.69 91 ILE A C 1
ATOM 705 O O . ILE A 1 91 ? -2.140 -1.503 11.843 1.00 91.69 91 ILE A O 1
ATOM 709 N N . VAL A 1 92 ? -0.478 -2.940 12.282 1.00 93.50 92 VAL A N 1
ATOM 710 C CA . VAL A 1 92 ? -1.237 -3.740 13.256 1.00 93.50 92 VAL A CA 1
ATOM 711 C C . VAL A 1 92 ? -1.643 -2.891 14.460 1.00 93.50 92 VAL A C 1
ATOM 713 O O . VAL A 1 92 ? -2.797 -2.947 14.896 1.00 93.50 92 VAL A O 1
ATOM 716 N N . ALA A 1 93 ? -0.733 -2.073 14.989 1.00 93.56 93 ALA A N 1
ATOM 717 C CA . ALA A 1 93 ? -1.047 -1.147 16.070 1.00 93.56 93 ALA A CA 1
ATOM 718 C C . ALA A 1 93 ? -2.135 -0.143 15.648 1.00 93.56 93 ALA A C 1
ATOM 720 O O . ALA A 1 93 ? -3.095 0.074 16.391 1.00 93.56 93 ALA A O 1
ATOM 721 N N . ALA A 1 94 ? -2.049 0.406 14.434 1.00 93.06 94 ALA A N 1
ATOM 722 C CA . ALA A 1 94 ? -3.039 1.338 13.904 1.00 93.06 94 ALA A CA 1
ATOM 723 C C . ALA A 1 94 ? -4.409 0.673 13.702 1.00 93.06 94 ALA A C 1
ATOM 725 O O . ALA A 1 94 ? -5.432 1.233 14.094 1.00 93.06 94 ALA A O 1
ATOM 726 N N . ALA A 1 95 ? -4.435 -0.554 13.176 1.00 94.56 95 ALA A N 1
ATOM 727 C CA . ALA A 1 95 ? -5.642 -1.359 13.003 1.00 94.56 95 ALA A CA 1
ATOM 728 C C . ALA A 1 95 ? -6.356 -1.613 14.338 1.00 94.56 95 ALA A C 1
ATOM 730 O O . ALA A 1 95 ? -7.578 -1.476 14.437 1.00 94.56 95 ALA A O 1
ATOM 731 N N . ARG A 1 96 ? -5.587 -1.935 15.389 1.00 95.31 96 ARG A N 1
ATOM 732 C CA . ARG A 1 96 ? -6.107 -2.145 16.748 1.00 95.31 96 ARG A CA 1
ATOM 733 C C . ARG A 1 96 ? -6.687 -0.865 17.340 1.00 95.31 96 ARG A C 1
ATOM 735 O O . ARG A 1 96 ? -7.778 -0.914 17.898 1.00 95.31 96 ARG A O 1
ATOM 742 N N . ILE A 1 97 ? -6.003 0.268 17.177 1.00 95.38 97 ILE A N 1
ATOM 743 C CA . ILE A 1 97 ? -6.500 1.581 17.622 1.00 95.38 97 ILE A CA 1
ATOM 744 C C . ILE A 1 97 ? -7.786 1.956 16.871 1.00 95.38 97 ILE A C 1
ATOM 746 O O . ILE A 1 97 ? -8.752 2.410 17.481 1.00 95.38 97 ILE A O 1
ATOM 750 N N . ALA A 1 98 ? -7.824 1.739 15.555 1.00 93.94 98 ALA A N 1
ATOM 751 C CA . ALA A 1 98 ? -8.982 2.041 14.718 1.00 93.94 98 ALA A CA 1
ATOM 752 C C . ALA A 1 98 ? -10.155 1.064 14.918 1.00 93.94 98 ALA A C 1
ATOM 754 O O . ALA A 1 98 ? -11.283 1.377 14.534 1.00 93.94 98 ALA A O 1
ATOM 755 N N . GLY A 1 99 ? -9.898 -0.130 15.464 1.00 94.25 99 GLY A N 1
ATOM 756 C CA . GLY A 1 99 ? -10.879 -1.211 15.563 1.00 94.25 99 GLY A CA 1
ATOM 757 C C . GLY A 1 99 ? -11.365 -1.711 14.197 1.00 94.25 99 GLY A C 1
ATOM 758 O O . GLY A 1 99 ? -12.499 -2.179 14.079 1.00 94.25 99 GLY A O 1
ATOM 759 N N . ARG A 1 100 ? -10.545 -1.575 13.145 1.00 93.00 100 ARG A N 1
ATOM 760 C CA . ARG A 1 100 ? -10.881 -1.951 11.762 1.00 93.00 100 ARG A CA 1
ATOM 761 C C . ARG A 1 100 ? -9.763 -2.763 11.132 1.00 93.00 100 ARG A C 1
ATOM 763 O O . ARG A 1 100 ? -8.595 -2.567 11.450 1.00 93.00 100 ARG A O 1
ATOM 770 N N . LYS A 1 101 ? -10.132 -3.641 10.193 1.00 90.38 101 LYS A N 1
ATOM 771 C CA . LYS A 1 101 ? -9.136 -4.310 9.357 1.00 90.38 101 LYS A CA 1
ATOM 772 C C . LYS A 1 101 ? -8.533 -3.332 8.360 1.00 90.38 101 LYS A C 1
ATOM 774 O O . LYS A 1 101 ? -9.275 -2.604 7.702 1.00 90.38 101 LYS A O 1
ATOM 779 N N . VAL A 1 102 ? -7.215 -3.376 8.214 1.00 90.44 102 VAL A N 1
ATOM 780 C CA . VAL A 1 102 ? -6.492 -2.574 7.221 1.00 90.44 102 VAL A CA 1
ATOM 781 C C . VAL A 1 102 ? -6.375 -3.355 5.915 1.00 90.44 102 VAL A C 1
ATOM 783 O O . VAL A 1 102 ? -6.036 -4.540 5.922 1.00 90.44 102 VAL A O 1
ATOM 786 N N . ASN A 1 103 ? -6.660 -2.691 4.793 1.00 90.06 103 ASN A N 1
ATOM 787 C CA . ASN A 1 103 ? -6.392 -3.231 3.465 1.00 90.06 103 ASN A CA 1
ATOM 788 C C . ASN A 1 103 ? -4.891 -3.104 3.194 1.00 90.06 103 ASN A C 1
ATOM 790 O O . ASN A 1 103 ? -4.388 -1.989 3.062 1.00 90.06 103 ASN A O 1
ATOM 794 N N . VAL A 1 104 ? -4.183 -4.227 3.115 1.00 89.19 104 VAL A N 1
ATOM 795 C CA . VAL A 1 104 ? -2.733 -4.233 2.896 1.00 89.19 104 VAL A CA 1
ATOM 796 C C . VAL A 1 104 ? -2.379 -4.720 1.498 1.00 89.19 104 VAL A C 1
ATOM 798 O O . VAL A 1 104 ? -2.955 -5.688 0.988 1.00 89.19 104 VAL A O 1
ATOM 801 N N . LEU A 1 105 ? -1.427 -4.029 0.880 1.00 87.25 105 LEU A N 1
ATOM 802 C CA . LEU A 1 105 ? -0.775 -4.438 -0.354 1.00 87.25 105 LEU A CA 1
ATOM 803 C C . LEU A 1 105 ? 0.620 -4.932 -0.011 1.00 87.25 105 LEU A C 1
ATOM 805 O O . LEU A 1 105 ? 1.426 -4.185 0.541 1.00 87.25 105 LEU A O 1
ATOM 809 N N . HIS A 1 106 ? 0.917 -6.180 -0.356 1.00 84.44 106 HIS A N 1
ATOM 810 C CA . HIS A 1 106 ? 2.258 -6.695 -0.127 1.00 84.44 106 HIS A CA 1
ATOM 811 C C . HIS A 1 106 ? 3.223 -6.100 -1.134 1.00 84.44 106 HIS A C 1
ATOM 813 O O . HIS A 1 106 ? 3.034 -6.283 -2.343 1.00 84.44 106 HIS A O 1
ATOM 819 N N . ARG A 1 107 ? 4.268 -5.413 -0.679 1.00 80.25 107 ARG A N 1
ATOM 820 C CA . ARG A 1 107 ? 5.376 -5.127 -1.579 1.00 80.25 107 ARG A CA 1
ATOM 821 C C . ARG A 1 107 ? 6.253 -6.354 -1.596 1.00 80.25 107 ARG A C 1
ATOM 823 O O . ARG A 1 107 ? 6.674 -6.807 -0.543 1.00 80.25 107 ARG A O 1
ATOM 830 N N . ILE A 1 108 ? 6.485 -6.907 -2.787 1.00 75.12 108 ILE A N 1
ATOM 831 C CA . ILE A 1 108 ? 7.194 -8.183 -2.929 1.00 75.12 108 ILE A CA 1
ATOM 832 C C . ILE A 1 108 ? 8.618 -8.040 -2.392 1.00 75.12 108 ILE A C 1
ATOM 834 O O . ILE A 1 108 ? 9.533 -7.609 -3.091 1.00 75.12 108 ILE A O 1
ATOM 838 N N . ASN A 1 109 ? 8.748 -8.396 -1.122 1.00 68.38 109 ASN A N 1
ATOM 839 C CA . ASN A 1 109 ? 9.950 -8.492 -0.332 1.00 68.38 109 ASN A CA 1
ATOM 840 C C . ASN A 1 109 ? 9.844 -9.847 0.391 1.00 68.38 109 ASN A C 1
ATOM 842 O O . ASN A 1 109 ? 8.869 -10.053 1.119 1.00 68.38 109 ASN A O 1
ATOM 846 N N . PRO A 1 110 ? 10.751 -10.809 0.140 1.00 63.69 110 PRO A N 1
ATOM 847 C CA . PRO A 1 110 ? 10.619 -12.177 0.649 1.00 63.69 110 PRO A CA 1
ATOM 848 C C . PRO A 1 110 ? 10.657 -12.278 2.179 1.00 63.69 110 PRO A C 1
ATOM 850 O O . PRO A 1 110 ? 10.178 -13.268 2.720 1.00 63.69 110 PRO A O 1
ATOM 853 N N . ASP A 1 111 ? 11.185 -11.262 2.859 1.00 70.50 111 ASP A N 1
ATOM 854 C CA . ASP A 1 111 ? 11.401 -11.267 4.307 1.00 70.50 111 ASP A CA 1
ATOM 855 C C . ASP A 1 111 ? 10.164 -10.849 5.120 1.00 70.50 111 ASP A C 1
ATOM 857 O O . ASP A 1 111 ? 10.232 -10.763 6.341 1.00 70.50 111 ASP A O 1
ATOM 861 N N . VAL A 1 112 ? 9.034 -10.555 4.468 1.00 75.06 112 VAL A N 1
A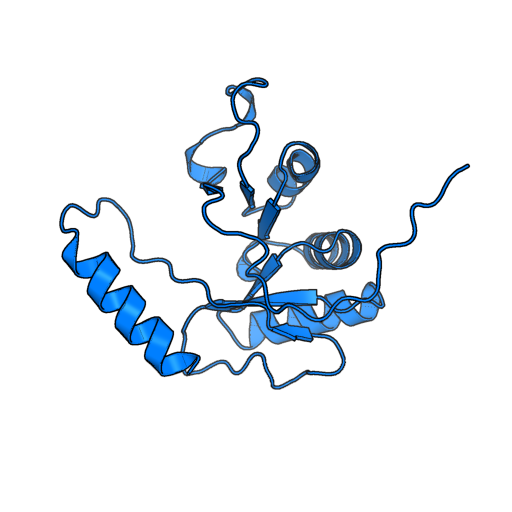TOM 862 C CA . VAL A 1 112 ? 7.826 -10.063 5.139 1.00 75.06 112 VAL A CA 1
ATOM 863 C C . VAL A 1 112 ? 6.621 -10.886 4.707 1.00 75.06 112 VAL A C 1
ATOM 865 O O . VAL A 1 112 ? 6.324 -10.977 3.518 1.00 75.06 112 VAL A O 1
ATOM 868 N N . ASP A 1 113 ? 5.904 -11.463 5.673 1.00 80.00 113 ASP A N 1
ATOM 869 C CA . ASP A 1 113 ? 4.647 -12.176 5.433 1.00 80.00 113 ASP A CA 1
ATOM 870 C C . ASP A 1 113 ? 3.448 -11.362 5.964 1.00 80.00 113 ASP A C 1
ATOM 872 O O . ASP A 1 113 ? 3.201 -11.323 7.174 1.00 80.00 113 ASP A O 1
ATOM 876 N N . PRO A 1 114 ? 2.650 -10.725 5.088 1.00 74.88 114 PRO A N 1
ATOM 877 C CA . PRO A 1 114 ? 1.492 -9.932 5.495 1.00 74.88 114 PRO A CA 1
ATOM 878 C C . PRO A 1 114 ? 0.330 -10.806 5.996 1.00 74.88 114 PRO A C 1
ATOM 880 O O . PRO A 1 114 ? -0.649 -10.277 6.527 1.00 74.88 114 PRO A O 1
ATOM 883 N N . GLN A 1 115 ? 0.401 -12.132 5.827 1.00 79.88 115 GLN A N 1
ATOM 884 C CA . GLN A 1 115 ? -0.605 -13.068 6.328 1.00 79.88 115 GLN A CA 1
ATOM 885 C C . GLN A 1 115 ? -0.390 -13.444 7.798 1.00 79.88 115 GLN A C 1
ATOM 887 O O . GLN A 1 115 ? -1.250 -14.111 8.372 1.00 79.88 115 GLN A O 1
ATOM 892 N N . ALA A 1 116 ? 0.681 -12.965 8.440 1.00 82.88 116 ALA A N 1
ATOM 893 C CA . ALA A 1 116 ? 0.976 -13.239 9.846 1.00 82.88 116 ALA A CA 1
ATOM 894 C C . ALA A 1 116 ? -0.101 -12.733 10.838 1.00 82.88 116 ALA A C 1
ATOM 896 O O . ALA A 1 116 ? -0.196 -13.256 11.948 1.00 82.88 116 ALA A O 1
ATOM 897 N N . HIS A 1 117 ? -0.936 -11.755 10.450 1.00 84.69 117 HIS A N 1
ATOM 898 C CA . HIS A 1 117 ? -1.953 -11.126 11.316 1.00 84.69 117 HIS A CA 1
ATOM 899 C C . HIS A 1 117 ? -3.364 -11.074 10.683 1.00 84.69 117 HIS A C 1
ATOM 901 O O . HIS A 1 117 ? -3.906 -9.988 10.428 1.00 84.69 117 HIS A O 1
ATOM 907 N N . PRO A 1 118 ? -4.009 -12.226 10.412 1.00 86.12 118 PRO A N 1
ATOM 908 C CA . PRO A 1 118 ? -5.282 -12.292 9.684 1.00 86.12 118 PRO A CA 1
ATOM 909 C C . PRO A 1 118 ? -6.477 -11.689 10.452 1.00 86.12 118 PRO A C 1
ATOM 911 O O . PRO A 1 118 ? -7.531 -11.403 9.869 1.00 86.12 118 PRO A O 1
ATOM 914 N N . GLU A 1 119 ? -6.352 -11.491 11.764 1.00 88.81 119 GLU A N 1
ATOM 915 C CA . GLU A 1 119 ? -7.375 -10.910 12.630 1.00 88.81 119 GLU A CA 1
ATOM 916 C C . GLU A 1 119 ? -7.561 -9.404 12.410 1.00 88.81 119 GLU A C 1
ATOM 918 O O . GLU A 1 119 ? -8.681 -8.902 12.531 1.00 88.81 119 GLU A O 1
ATOM 923 N N . VAL A 1 120 ? -6.497 -8.700 12.018 1.00 90.06 120 VAL A N 1
ATOM 924 C CA . VAL A 1 120 ? -6.478 -7.237 11.837 1.00 90.06 120 VAL A CA 1
ATOM 925 C C . VAL A 1 120 ? -6.071 -6.796 10.433 1.00 90.06 120 VAL A C 1
ATOM 927 O O . VAL A 1 120 ? -6.340 -5.654 10.066 1.00 90.06 120 VAL A O 1
ATOM 930 N N . LEU A 1 121 ? -5.491 -7.672 9.613 1.00 90.75 121 LEU A N 1
ATOM 931 C CA . LEU A 1 121 ? -5.102 -7.347 8.241 1.00 90.75 121 LEU A CA 1
ATOM 932 C C . LEU A 1 121 ? -5.981 -8.062 7.220 1.00 90.75 121 LEU A C 1
ATOM 934 O O . LEU A 1 121 ? -6.519 -9.149 7.450 1.00 90.75 121 LEU A O 1
ATOM 938 N N . LYS A 1 122 ? -6.130 -7.422 6.062 1.00 89.00 122 LYS A N 1
ATOM 939 C CA . LYS A 1 122 ? -6.738 -8.003 4.872 1.00 89.00 122 LYS A CA 1
ATOM 940 C C . LYS A 1 122 ? -5.797 -7.789 3.692 1.00 89.00 122 LYS A C 1
ATOM 942 O O . LYS A 1 122 ? -5.730 -6.684 3.156 1.00 89.00 122 LYS A O 1
ATOM 947 N N . LEU A 1 123 ? -5.103 -8.846 3.277 1.00 86.44 123 LEU A N 1
ATOM 948 C CA . LEU A 1 123 ? -4.318 -8.837 2.045 1.00 86.44 123 LEU A CA 1
ATOM 949 C C . LEU A 1 123 ? -5.261 -8.700 0.843 1.00 86.44 123 LEU A C 1
ATOM 951 O O . LEU A 1 123 ? -6.166 -9.517 0.663 1.00 86.44 123 LEU A O 1
ATOM 955 N N . VAL A 1 124 ? -5.081 -7.643 0.051 1.00 86.12 124 VAL A N 1
ATOM 956 C CA . VAL A 1 124 ? -5.953 -7.323 -1.100 1.00 86.12 124 VAL A CA 1
ATOM 957 C C . VAL A 1 124 ? -5.217 -7.296 -2.437 1.00 86.12 124 VAL A C 1
ATOM 959 O O . VAL A 1 124 ? -5.856 -7.186 -3.481 1.00 86.12 124 VAL A O 1
ATOM 962 N N . GLY A 1 125 ? -3.892 -7.418 -2.423 1.00 84.69 125 GLY A N 1
ATOM 963 C CA . GLY A 1 125 ? -3.075 -7.464 -3.626 1.00 84.69 125 GLY A CA 1
ATOM 964 C C . GLY A 1 125 ? -1.592 -7.322 -3.316 1.00 84.69 125 GLY A C 1
ATOM 965 O O . GLY A 1 125 ? -1.184 -7.322 -2.154 1.00 84.69 125 GLY A O 1
ATOM 966 N N . ALA A 1 126 ? -0.800 -7.166 -4.372 1.00 84.75 126 ALA A N 1
ATOM 967 C CA . ALA A 1 126 ? 0.617 -6.854 -4.277 1.00 84.75 126 ALA A CA 1
ATOM 968 C C . ALA A 1 126 ? 0.935 -5.569 -5.039 1.00 84.75 126 ALA A C 1
ATOM 970 O O . ALA A 1 126 ? 0.288 -5.239 -6.035 1.00 84.75 126 ALA A O 1
ATOM 971 N N . HIS A 1 127 ? 1.963 -4.866 -4.586 1.00 85.44 127 HIS A N 1
ATOM 972 C CA . HIS A 1 127 ? 2.468 -3.655 -5.208 1.00 85.44 127 HIS A CA 1
ATOM 973 C C . HIS A 1 127 ? 3.956 -3.832 -5.528 1.00 85.44 127 HIS A C 1
ATOM 975 O O . HIS A 1 127 ? 4.714 -4.401 -4.748 1.00 85.44 127 HIS A O 1
ATOM 981 N N . CYS A 1 128 ? 4.398 -3.361 -6.692 1.00 82.12 128 CYS A N 1
ATOM 982 C CA . CYS A 1 128 ? 5.807 -3.381 -7.064 1.00 82.12 128 CYS A CA 1
ATOM 983 C C . CYS A 1 128 ? 6.217 -2.019 -7.619 1.00 82.12 128 CYS A C 1
ATOM 985 O O . CYS A 1 128 ? 5.548 -1.459 -8.486 1.00 82.12 128 CYS A O 1
ATOM 987 N N . HIS A 1 129 ? 7.345 -1.507 -7.131 1.00 83.06 129 HIS A N 1
ATOM 988 C CA . HIS A 1 129 ? 7.970 -0.298 -7.643 1.00 83.06 129 HIS A CA 1
ATOM 989 C C . HIS A 1 129 ? 9.253 -0.678 -8.388 1.00 83.06 129 HIS A C 1
ATOM 991 O O . HIS A 1 129 ? 10.214 -1.124 -7.765 1.00 83.06 129 HIS A O 1
ATOM 997 N N . LEU A 1 130 ? 9.262 -0.493 -9.710 1.00 82.75 130 LEU A N 1
ATOM 998 C CA . LEU A 1 130 ? 10.331 -0.957 -10.608 1.00 82.75 130 LEU A CA 1
ATOM 999 C C . LEU A 1 130 ? 11.472 0.057 -10.807 1.00 82.75 130 LEU A C 1
ATOM 1001 O O . LEU A 1 130 ? 12.461 -0.255 -11.466 1.00 82.75 130 LEU A O 1
ATOM 1005 N N . GLY A 1 131 ? 11.342 1.260 -10.243 1.00 79.62 131 GLY A N 1
ATOM 1006 C CA . GLY A 1 131 ? 12.295 2.361 -10.387 1.00 79.62 131 GLY A CA 1
ATOM 1007 C C . GLY A 1 131 ? 11.795 3.485 -11.298 1.00 79.62 131 GLY A C 1
ATOM 1008 O O . GLY A 1 131 ? 10.638 3.517 -11.720 1.00 79.62 131 GLY A O 1
ATOM 1009 N N . SER A 1 132 ? 12.678 4.441 -11.581 1.00 82.12 132 SER A N 1
ATOM 1010 C CA . SER A 1 132 ? 12.405 5.646 -12.371 1.00 82.12 132 SER A CA 1
ATOM 1011 C C . SER A 1 132 ? 13.136 5.628 -13.720 1.00 82.12 132 SER A C 1
ATOM 1013 O O . SER A 1 132 ? 14.131 4.929 -13.898 1.00 82.12 132 SER A O 1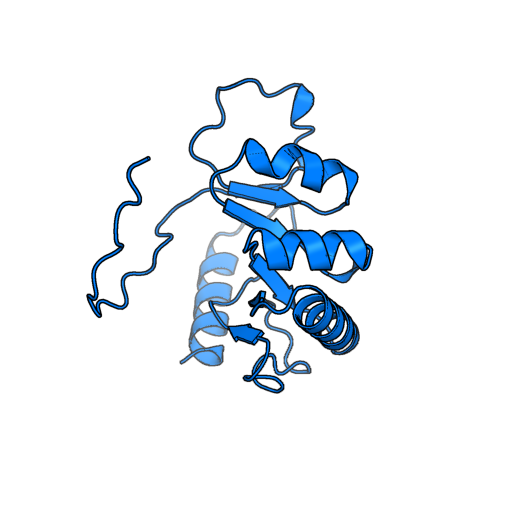
ATOM 1015 N N . THR A 1 133 ? 12.631 6.399 -14.692 1.00 87.69 133 THR A N 1
ATOM 1016 C CA . THR A 1 133 ? 13.249 6.549 -16.030 1.00 87.69 133 THR A CA 1
ATOM 1017 C C . THR A 1 133 ? 13.363 5.223 -16.804 1.00 87.69 133 THR A C 1
ATOM 1019 O O . THR A 1 133 ? 14.348 4.946 -17.487 1.00 87.69 133 THR A O 1
ATOM 1022 N N . ILE A 1 134 ? 12.338 4.373 -16.706 1.00 87.06 134 ILE A N 1
ATOM 1023 C CA . ILE A 1 134 ? 12.289 3.084 -17.405 1.00 87.06 134 ILE A CA 1
ATOM 1024 C C . ILE A 1 134 ? 12.009 3.315 -18.894 1.00 87.06 134 ILE A C 1
ATOM 1026 O O . ILE A 1 134 ? 10.955 3.824 -19.263 1.00 87.06 134 ILE A O 1
ATOM 1030 N N . ALA A 1 135 ? 12.942 2.898 -19.751 1.00 88.81 135 ALA A N 1
ATOM 1031 C CA . ALA A 1 135 ? 12.797 2.974 -21.210 1.00 88.81 135 ALA A CA 1
ATOM 1032 C C . ALA A 1 135 ? 12.467 1.621 -21.868 1.00 88.81 135 ALA A C 1
ATOM 1034 O O . ALA A 1 135 ? 12.032 1.580 -23.016 1.00 88.81 135 ALA A O 1
ATOM 1035 N N . LYS A 1 136 ? 12.693 0.504 -21.161 1.00 90.62 136 LYS A N 1
ATOM 1036 C CA . LYS A 1 136 ? 12.487 -0.855 -21.679 1.00 90.62 136 LYS A CA 1
ATOM 1037 C C . LYS A 1 136 ? 11.191 -1.441 -21.133 1.00 90.62 136 LYS A C 1
ATOM 1039 O O . LYS A 1 136 ? 11.049 -1.595 -19.924 1.00 90.62 136 LYS A O 1
ATOM 1044 N N . VAL A 1 137 ? 10.281 -1.816 -22.028 1.00 89.25 137 VAL A N 1
ATOM 1045 C CA . VAL A 1 137 ? 8.970 -2.376 -21.662 1.00 89.25 137 VAL A CA 1
ATOM 1046 C C . VAL A 1 137 ? 9.039 -3.802 -21.111 1.00 89.25 137 VAL A C 1
ATOM 1048 O O . VAL A 1 137 ? 8.181 -4.191 -20.324 1.00 89.25 137 VAL A O 1
ATOM 1051 N N . ASP A 1 138 ? 10.078 -4.561 -21.465 1.00 89.81 138 ASP A N 1
ATOM 1052 C CA . ASP A 1 138 ? 10.282 -5.942 -21.007 1.00 89.81 138 ASP A CA 1
ATOM 1053 C C . ASP A 1 138 ? 10.310 -6.067 -19.478 1.00 89.81 138 ASP A C 1
ATOM 1055 O O . ASP A 1 138 ? 9.796 -7.037 -18.928 1.00 89.81 138 ASP A O 1
ATOM 1059 N N . ILE A 1 139 ? 10.806 -5.032 -18.791 1.00 86.12 139 ILE A N 1
ATOM 1060 C CA . ILE A 1 139 ? 10.880 -4.968 -17.327 1.00 86.12 139 ILE A CA 1
ATOM 1061 C C . ILE A 1 139 ? 9.487 -5.110 -16.690 1.00 86.12 139 ILE A C 1
ATOM 1063 O O . ILE A 1 139 ? 9.356 -5.749 -15.650 1.00 86.12 139 ILE A O 1
ATOM 1067 N N . PHE A 1 140 ? 8.431 -4.575 -17.317 1.00 86.50 140 PHE A N 1
ATOM 1068 C CA . PHE A 1 140 ? 7.063 -4.711 -16.802 1.00 86.50 140 PHE A CA 1
ATOM 1069 C C . PHE A 1 140 ? 6.528 -6.136 -16.947 1.00 86.50 140 PHE A C 1
ATOM 1071 O O . PHE A 1 140 ? 5.838 -6.621 -16.053 1.00 86.50 140 PHE A O 1
ATOM 1078 N N . ARG A 1 141 ? 6.853 -6.820 -18.053 1.00 86.81 141 ARG A N 1
ATOM 1079 C CA . ARG A 1 141 ? 6.472 -8.225 -18.255 1.00 86.81 141 ARG A CA 1
ATOM 1080 C C . ARG A 1 141 ? 7.167 -9.110 -17.227 1.00 86.81 141 ARG A C 1
ATOM 1082 O O . ARG A 1 141 ? 6.506 -9.914 -16.580 1.00 86.81 141 ARG A O 1
ATOM 1089 N N . ASP A 1 142 ? 8.477 -8.948 -17.076 1.00 86.19 142 ASP A N 1
ATOM 1090 C CA . ASP A 1 142 ? 9.278 -9.777 -16.177 1.00 86.19 142 ASP A CA 1
ATOM 1091 C C . ASP A 1 142 ? 8.830 -9.573 -14.717 1.00 86.19 142 ASP A C 1
ATOM 1093 O O . ASP A 1 142 ? 8.634 -10.541 -13.983 1.00 86.19 142 ASP A O 1
ATOM 1097 N N . ALA A 1 143 ? 8.543 -8.325 -14.330 1.00 85.94 143 ALA A N 1
ATOM 1098 C CA . ALA A 1 143 ? 7.936 -8.007 -13.042 1.00 85.94 143 ALA A CA 1
ATOM 1099 C C . ALA A 1 143 ? 6.567 -8.674 -12.851 1.00 85.94 143 ALA A C 1
ATOM 1101 O O . ALA A 1 143 ? 6.335 -9.293 -11.817 1.00 85.94 143 ALA A O 1
ATOM 1102 N N . ALA A 1 144 ? 5.673 -8.597 -13.840 1.00 85.31 144 ALA A N 1
ATOM 1103 C CA . ALA A 1 144 ? 4.349 -9.210 -13.750 1.00 85.31 144 ALA A CA 1
ATOM 1104 C C . ALA A 1 144 ? 4.422 -10.737 -13.570 1.00 85.31 144 ALA A C 1
ATOM 1106 O O . ALA A 1 144 ? 3.652 -11.295 -12.790 1.00 85.31 144 ALA A O 1
ATOM 1107 N N . VAL A 1 145 ? 5.367 -11.408 -14.238 1.00 85.19 145 VAL A N 1
ATOM 1108 C CA . VAL A 1 145 ? 5.601 -12.854 -14.075 1.00 85.19 145 VAL A CA 1
ATOM 1109 C C . VAL A 1 145 ? 6.084 -13.180 -12.661 1.00 85.19 145 VAL A C 1
ATOM 1111 O O . VAL A 1 145 ? 5.541 -14.082 -12.027 1.00 85.19 145 VAL A O 1
ATOM 1114 N N . LEU A 1 146 ? 7.064 -12.434 -12.142 1.00 82.19 146 LEU A N 1
ATOM 1115 C CA . LEU A 1 146 ? 7.559 -12.622 -10.773 1.00 82.19 146 LEU A CA 1
ATOM 1116 C C . LEU A 1 146 ? 6.459 -12.386 -9.733 1.00 82.19 146 LEU A C 1
ATOM 1118 O O . LEU A 1 146 ? 6.322 -13.171 -8.799 1.00 82.19 146 LEU A O 1
ATOM 1122 N N . MET A 1 147 ? 5.650 -11.338 -9.919 1.00 82.31 147 MET A N 1
ATOM 1123 C CA . MET A 1 147 ? 4.518 -11.045 -9.042 1.00 82.31 147 MET A CA 1
ATOM 1124 C C . MET A 1 147 ? 3.461 -12.151 -9.077 1.00 82.31 147 MET A C 1
ATOM 1126 O O . MET A 1 147 ? 2.958 -12.536 -8.026 1.00 82.31 147 MET A O 1
ATOM 1130 N N . GLY A 1 148 ? 3.150 -12.685 -10.262 1.00 80.38 148 GLY A N 1
ATOM 1131 C CA . GLY A 1 148 ? 2.212 -13.795 -10.420 1.00 80.38 148 GLY A CA 1
ATOM 1132 C C . GLY A 1 148 ? 2.648 -15.032 -9.638 1.00 80.38 148 GLY A C 1
ATOM 1133 O O . GLY A 1 148 ? 1.866 -15.555 -8.857 1.00 80.38 148 GLY A O 1
ATOM 1134 N N . ASN A 1 149 ? 3.916 -15.430 -9.764 1.00 79.00 149 ASN A N 1
ATOM 1135 C CA . ASN A 1 149 ? 4.466 -16.604 -9.072 1.00 79.00 149 ASN A CA 1
ATOM 1136 C C . ASN A 1 149 ? 4.560 -16.453 -7.544 1.00 79.00 149 ASN A C 1
ATOM 1138 O O . ASN A 1 149 ? 4.777 -17.436 -6.846 1.00 79.00 149 ASN A O 1
ATOM 1142 N N . TYR A 1 150 ? 4.485 -15.227 -7.021 1.00 71.44 150 TYR A N 1
ATOM 1143 C CA . TYR A 1 150 ? 4.506 -14.980 -5.577 1.00 71.44 150 TYR A CA 1
ATOM 1144 C C . TYR A 1 150 ? 3.103 -15.073 -4.955 1.00 71.44 150 TYR A C 1
ATOM 1146 O O . TYR A 1 150 ? 2.968 -15.343 -3.766 1.00 71.44 150 TYR A O 1
ATOM 1154 N N . ILE A 1 151 ? 2.055 -14.815 -5.745 1.00 68.56 151 ILE A N 1
ATOM 1155 C CA . ILE A 1 151 ? 0.661 -14.734 -5.275 1.00 68.56 151 ILE A CA 1
ATOM 1156 C C . ILE A 1 151 ? -0.144 -15.990 -5.663 1.00 68.56 151 ILE A C 1
ATOM 1158 O O . ILE A 1 151 ? -1.164 -16.273 -5.033 1.00 68.56 151 ILE A O 1
ATOM 1162 N N . CYS A 1 152 ? 0.280 -16.720 -6.701 1.00 58.50 152 CYS A N 1
ATOM 1163 C CA . CYS A 1 152 ? -0.351 -17.933 -7.234 1.00 58.50 152 CYS A CA 1
ATOM 1164 C C . CYS A 1 152 ? 0.529 -19.164 -7.017 1.00 58.50 152 CYS A C 1
ATOM 1166 O O . CYS A 1 152 ? -0.051 -20.223 -6.689 1.00 58.50 152 CYS A O 1
#

Radius of gyration: 16.35 Å; chains: 1; bounding box: 45×41×39 Å

pLDDT: mean 76.1, std 15.86, range [28.03, 95.38]

Foldseek 3Di:
DDDDDDDDDDDPPLPDDDAAEDECVPVVCVVVPLPNPAHHYEDEEPVVLVCRVSYPAYEYEQPRYDLVSLLVCQLVQHEYEDDDPVSLVSNQVSLVVNVGAHAYAYAPDPHDDNVPCVPRYDDSYHDYDQDPPDPDPVSVVVVVVVRVVVVD